Protein AF-A0A1A9QD94-F1 (afdb_monomer)

Structure (mmCIF, N/CA/C/O backbone):
data_AF-A0A1A9QD94-F1
#
_entry.id   AF-A0A1A9QD94-F1
#
loop_
_atom_site.group_PDB
_atom_site.id
_atom_site.type_symbol
_atom_site.label_atom_id
_atom_site.label_alt_id
_atom_site.label_comp_id
_atom_site.label_asym_id
_atom_site.label_entity_id
_atom_site.label_seq_id
_atom_site.pdbx_PDB_ins_code
_atom_site.Cartn_x
_atom_site.Cartn_y
_atom_site.Cartn_z
_atom_site.occupancy
_atom_site.B_iso_or_equiv
_atom_site.auth_seq_id
_atom_site.auth_comp_id
_atom_site.auth_asym_id
_atom_site.auth_atom_id
_atom_site.pdbx_PDB_model_num
ATOM 1 N N . MET A 1 1 ? 23.419 -46.333 -25.345 1.00 31.05 1 MET A N 1
ATOM 2 C CA . MET A 1 1 ? 22.058 -46.094 -24.816 1.00 31.05 1 MET A CA 1
ATOM 3 C C . MET A 1 1 ? 21.615 -44.746 -25.376 1.00 31.05 1 MET A C 1
ATOM 5 O O . MET A 1 1 ? 22.325 -43.783 -25.147 1.00 31.05 1 MET A O 1
ATOM 9 N N . ILE A 1 2 ? 20.820 -44.760 -26.456 1.00 36.06 2 ILE A N 1
ATOM 10 C CA . ILE A 1 2 ? 19.398 -44.329 -26.491 1.00 36.06 2 ILE A CA 1
ATOM 11 C C . ILE A 1 2 ? 19.284 -42.814 -26.199 1.00 36.06 2 ILE A C 1
ATOM 13 O O . ILE A 1 2 ? 19.666 -42.405 -25.118 1.00 36.06 2 ILE A O 1
ATOM 17 N N . VAL A 1 3 ? 18.775 -41.911 -27.044 1.00 34.84 3 VAL A N 1
ATOM 18 C CA . VAL A 1 3 ? 18.057 -41.981 -28.329 1.00 34.84 3 VAL A CA 1
ATOM 19 C C . VAL A 1 3 ? 18.153 -40.600 -29.004 1.00 34.84 3 VAL A C 1
ATOM 21 O O . VAL A 1 3 ? 18.119 -39.569 -28.335 1.00 34.84 3 VAL A O 1
ATOM 24 N N . ALA A 1 4 ? 18.234 -40.593 -30.337 1.00 46.06 4 ALA A N 1
ATOM 25 C CA . ALA A 1 4 ? 18.035 -39.417 -31.175 1.00 46.06 4 ALA A CA 1
ATOM 26 C C . ALA A 1 4 ? 16.548 -39.015 -31.191 1.00 46.06 4 ALA A C 1
ATOM 28 O O . ALA A 1 4 ? 15.708 -39.770 -31.678 1.00 46.06 4 ALA A O 1
ATOM 29 N N . GLY A 1 5 ? 16.225 -37.820 -30.695 1.00 36.12 5 GLY A N 1
ATOM 30 C CA . GLY A 1 5 ? 14.909 -37.200 -30.854 1.00 36.12 5 GLY A CA 1
ATOM 31 C C . GLY A 1 5 ? 14.906 -36.237 -32.040 1.00 36.12 5 GLY A C 1
ATOM 32 O O . GLY A 1 5 ? 15.478 -35.155 -31.957 1.00 36.12 5 GLY A O 1
ATOM 33 N N . LYS A 1 6 ? 14.270 -36.628 -33.148 1.00 42.72 6 LYS A N 1
ATOM 34 C CA . LYS A 1 6 ? 13.937 -35.734 -34.266 1.00 42.72 6 LYS A CA 1
ATOM 35 C C . LYS A 1 6 ? 12.761 -34.845 -33.847 1.00 42.72 6 LYS A C 1
ATOM 37 O O . LYS A 1 6 ? 11.712 -35.382 -33.505 1.00 42.72 6 LYS A O 1
ATOM 42 N N . ILE A 1 7 ? 12.903 -33.523 -33.939 1.00 50.72 7 ILE A N 1
ATOM 43 C CA . ILE A 1 7 ? 11.761 -32.596 -33.956 1.00 50.72 7 ILE A CA 1
ATOM 44 C C . ILE A 1 7 ? 11.622 -32.047 -35.372 1.00 50.72 7 ILE A C 1
ATOM 46 O O . ILE A 1 7 ? 12.555 -31.481 -35.940 1.00 50.72 7 ILE A O 1
ATOM 50 N N . ALA A 1 8 ? 10.463 -32.325 -35.954 1.00 44.22 8 ALA A N 1
ATOM 51 C CA . ALA A 1 8 ? 10.084 -31.999 -37.312 1.00 44.22 8 ALA A CA 1
ATOM 52 C C . ALA A 1 8 ? 9.558 -30.557 -37.415 1.00 44.22 8 ALA A C 1
ATOM 54 O O . ALA A 1 8 ? 8.766 -30.127 -36.586 1.00 44.22 8 ALA A O 1
ATOM 55 N N . GLY A 1 9 ? 9.974 -29.868 -38.481 1.00 41.00 9 GLY A N 1
ATOM 56 C CA . GLY A 1 9 ? 9.118 -29.031 -39.328 1.00 41.00 9 GLY A CA 1
ATOM 57 C C . GLY A 1 9 ? 8.414 -27.820 -38.711 1.00 41.00 9 GLY A C 1
ATOM 58 O O . GLY A 1 9 ? 7.275 -27.914 -38.272 1.00 41.00 9 GLY A O 1
ATOM 59 N N . GLY A 1 10 ? 9.031 -26.649 -38.870 1.00 35.16 10 GLY A N 1
ATOM 60 C CA . GLY A 1 10 ? 8.359 -25.350 -38.836 1.00 35.16 10 GLY A CA 1
ATOM 61 C C . GLY A 1 10 ? 9.305 -24.263 -39.338 1.00 35.16 10 GLY A C 1
ATOM 62 O O . GLY A 1 10 ? 10.041 -23.676 -38.553 1.00 35.16 10 GLY A O 1
ATOM 63 N N .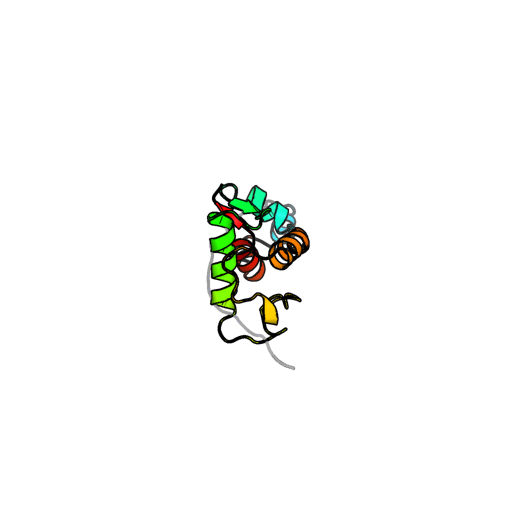 ALA A 1 11 ? 9.356 -24.052 -40.655 1.00 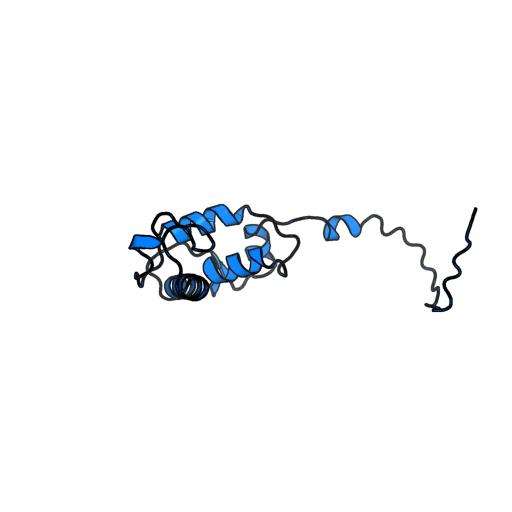50.06 11 ALA A N 1
ATOM 64 C CA . ALA A 1 11 ? 10.210 -23.048 -41.282 1.00 50.06 11 ALA A CA 1
ATOM 65 C C . ALA A 1 11 ? 9.763 -21.630 -40.885 1.00 50.06 11 ALA A C 1
ATOM 67 O O . ALA A 1 11 ? 8.663 -21.209 -41.237 1.00 50.06 11 ALA A O 1
ATOM 68 N N . ILE A 1 12 ? 10.627 -20.882 -40.196 1.00 49.94 12 ILE A N 1
ATOM 69 C CA . ILE A 1 12 ? 10.519 -19.423 -40.093 1.00 49.94 12 ILE A CA 1
ATOM 70 C C . ILE A 1 12 ? 11.688 -18.855 -40.891 1.00 49.94 12 ILE A C 1
ATOM 72 O O . ILE A 1 12 ? 12.842 -19.216 -40.667 1.00 49.94 12 ILE A O 1
ATOM 76 N N . PHE A 1 13 ? 11.357 -18.043 -41.889 1.00 43.16 13 PHE A N 1
ATOM 77 C CA . PHE A 1 13 ? 12.277 -17.481 -42.869 1.00 43.16 13 PHE A CA 1
ATOM 78 C C . PHE A 1 13 ? 13.504 -16.835 -42.210 1.00 43.16 13 PHE A C 1
ATOM 80 O O . PHE A 1 13 ? 13.389 -15.942 -41.372 1.00 43.16 13 PHE A O 1
ATOM 87 N N . VAL A 1 14 ? 14.687 -17.271 -42.645 1.00 47.88 14 VAL A N 1
ATOM 88 C CA . VAL A 1 14 ? 15.963 -16.621 -42.352 1.00 47.88 14 VAL A CA 1
ATOM 89 C C . VAL A 1 14 ? 16.097 -15.416 -43.284 1.00 47.88 14 VAL A C 1
ATOM 91 O O . VAL A 1 14 ? 16.473 -15.554 -44.444 1.00 47.88 14 VAL A O 1
ATOM 94 N N . GLY A 1 15 ? 15.780 -14.229 -42.772 1.00 42.16 15 GLY A N 1
ATOM 95 C CA . GLY A 1 15 ? 16.346 -12.975 -43.261 1.00 42.16 15 GLY A CA 1
ATOM 96 C C . GLY A 1 15 ? 17.500 -12.587 -42.342 1.00 42.16 15 GLY A C 1
ATOM 97 O O . GLY A 1 15 ? 17.270 -12.135 -41.224 1.00 42.16 15 GLY A O 1
ATOM 98 N N . LEU A 1 16 ? 18.741 -12.817 -42.775 1.00 44.22 16 LEU A N 1
ATOM 99 C CA . LEU A 1 16 ? 19.942 -12.420 -42.040 1.00 44.22 16 LEU A CA 1
ATOM 100 C C . LEU A 1 16 ? 20.069 -10.891 -42.032 1.00 44.22 16 LEU A C 1
ATOM 102 O O . LEU A 1 16 ? 20.418 -10.288 -43.041 1.00 44.22 16 LEU A O 1
ATOM 106 N N . ALA A 1 17 ? 19.882 -10.281 -40.867 1.00 43.62 17 ALA A N 1
ATOM 107 C CA . ALA A 1 17 ? 20.680 -9.132 -40.465 1.00 43.62 17 ALA A CA 1
ATOM 108 C C . ALA A 1 17 ? 21.379 -9.520 -39.160 1.00 43.62 17 ALA A C 1
ATOM 110 O O . ALA A 1 17 ? 20.785 -9.530 -38.083 1.00 43.62 17 ALA A O 1
ATOM 111 N N . SER A 1 18 ? 22.643 -9.921 -39.276 1.00 44.81 18 SER A N 1
ATOM 112 C CA . SER A 1 18 ? 23.552 -10.170 -38.163 1.00 44.81 18 SER A CA 1
ATOM 113 C C . SER A 1 18 ? 23.846 -8.854 -37.437 1.00 44.81 18 SER A C 1
ATOM 115 O O . SER A 1 18 ? 24.841 -8.189 -37.707 1.00 44.81 18 SER A O 1
ATOM 117 N N . GLY A 1 19 ? 22.952 -8.460 -36.536 1.00 50.69 19 GLY A N 1
ATOM 118 C CA . GLY A 1 19 ? 23.201 -7.447 -35.521 1.00 50.69 19 GLY A CA 1
ATOM 119 C C . GLY A 1 19 ? 23.269 -8.135 -34.168 1.00 50.69 19 GLY A C 1
ATOM 120 O O . GLY A 1 19 ? 22.287 -8.726 -33.723 1.00 50.69 19 GLY A O 1
ATOM 121 N N . ALA A 1 20 ? 24.423 -8.085 -33.507 1.00 50.12 20 ALA A N 1
ATOM 122 C CA . ALA A 1 20 ? 24.532 -8.491 -32.116 1.00 50.12 20 ALA A CA 1
ATOM 123 C C . ALA A 1 20 ? 23.630 -7.584 -31.265 1.00 50.12 20 ALA A C 1
ATOM 125 O O . ALA A 1 20 ? 24.032 -6.490 -30.879 1.00 50.12 20 ALA A O 1
ATOM 126 N N . ILE A 1 21 ? 22.410 -8.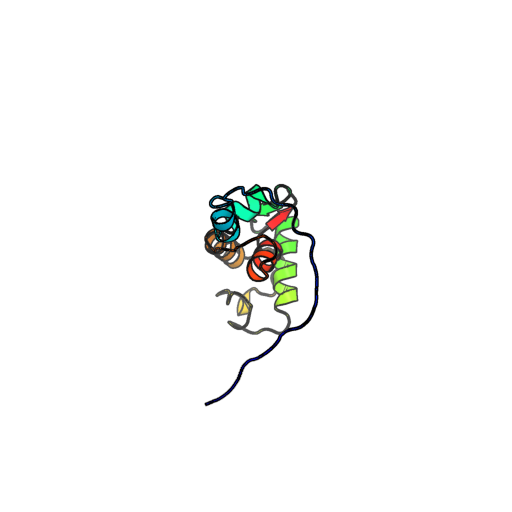021 -30.942 1.00 49.66 21 ILE A N 1
ATOM 127 C CA . ILE A 1 21 ? 21.589 -7.345 -29.930 1.00 49.66 21 ILE A CA 1
ATOM 128 C C . ILE A 1 21 ? 22.029 -7.846 -28.550 1.00 49.66 21 ILE A C 1
ATOM 130 O O . ILE A 1 21 ? 21.278 -8.465 -27.806 1.00 49.66 21 ILE A O 1
ATOM 134 N N . ALA A 1 22 ? 23.287 -7.581 -28.198 1.00 52.22 22 ALA A N 1
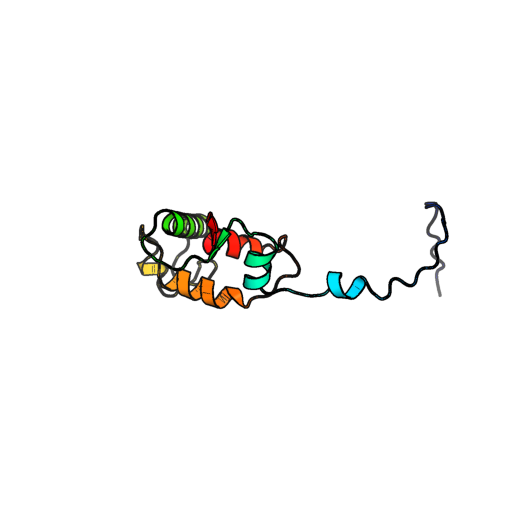ATOM 135 C CA . ALA A 1 22 ? 23.770 -7.743 -26.827 1.00 52.22 22 ALA A CA 1
ATOM 136 C C . ALA A 1 22 ? 23.216 -6.642 -25.891 1.00 52.22 22 ALA A C 1
ATOM 138 O O . ALA A 1 22 ? 23.479 -6.661 -24.694 1.00 52.22 22 ALA A O 1
ATOM 139 N N . GLY A 1 23 ? 22.438 -5.686 -26.420 1.00 52.81 23 GLY A N 1
ATOM 140 C CA . GLY A 1 23 ? 21.951 -4.514 -25.687 1.00 52.81 23 GLY A CA 1
ATOM 141 C C . GLY A 1 23 ? 20.497 -4.547 -25.196 1.00 52.81 23 GLY A C 1
ATOM 142 O O . GLY A 1 23 ? 20.125 -3.673 -24.423 1.00 52.81 23 GLY A O 1
ATOM 143 N N . SER A 1 24 ? 19.655 -5.510 -25.594 1.00 52.62 24 SER A N 1
ATOM 144 C CA . SER A 1 24 ? 18.214 -5.483 -25.254 1.00 52.62 24 SER A CA 1
ATOM 145 C C . SER A 1 24 ? 17.800 -6.409 -24.106 1.00 52.62 24 SER A C 1
ATOM 147 O O . SER A 1 24 ? 16.757 -6.189 -23.488 1.00 52.62 24 SER A O 1
ATOM 149 N N . TYR A 1 25 ? 18.609 -7.418 -23.770 1.00 46.88 25 TYR A N 1
ATOM 150 C CA . TYR A 1 25 ? 18.262 -8.363 -22.702 1.00 46.88 25 TYR A CA 1
ATOM 151 C C . TYR A 1 25 ? 18.256 -7.707 -21.319 1.00 46.88 25 TYR A C 1
ATOM 153 O O . TYR A 1 25 ? 17.429 -8.065 -20.486 1.00 46.88 25 TYR A O 1
ATOM 161 N N . HIS A 1 26 ? 19.116 -6.708 -21.094 1.00 49.91 26 HIS A N 1
ATOM 162 C CA . HIS A 1 26 ? 19.275 -6.097 -19.776 1.00 49.91 26 HIS A CA 1
ATOM 163 C C . HIS A 1 26 ? 18.036 -5.301 -19.342 1.00 49.91 26 HIS A C 1
ATOM 165 O O . HIS A 1 26 ? 17.630 -5.392 -18.187 1.00 49.91 26 HIS A O 1
ATOM 171 N N . TYR A 1 27 ? 17.384 -4.591 -20.271 1.00 49.75 27 TYR A N 1
ATOM 172 C CA . TYR A 1 27 ? 16.128 -3.879 -20.000 1.00 49.75 27 TYR A CA 1
ATOM 173 C C . TYR A 1 27 ? 14.969 -4.849 -19.735 1.00 49.75 27 TYR A C 1
ATOM 175 O O . TYR A 1 27 ? 14.130 -4.606 -18.874 1.00 49.75 27 TYR A O 1
ATOM 183 N N . LEU A 1 28 ? 14.956 -6.000 -20.417 1.00 54.41 28 LEU A N 1
ATOM 184 C CA . LEU A 1 28 ? 13.946 -7.035 -20.201 1.00 54.41 28 LEU A CA 1
ATOM 185 C C . LEU A 1 28 ? 14.092 -7.738 -18.843 1.00 54.41 28 LEU A C 1
ATOM 187 O O . LEU A 1 28 ? 13.128 -8.367 -18.404 1.00 54.41 28 LEU A O 1
ATOM 191 N N . THR A 1 29 ? 15.250 -7.656 -18.183 1.00 62.12 29 THR A N 1
ATOM 192 C CA . THR A 1 29 ? 15.522 -8.286 -16.877 1.00 62.12 29 THR A CA 1
ATOM 193 C C . THR A 1 29 ? 15.632 -7.303 -15.712 1.00 62.12 29 THR A C 1
ATOM 195 O O . THR A 1 29 ? 15.716 -7.745 -14.570 1.00 62.12 29 THR A O 1
ATOM 198 N N . SER A 1 30 ? 15.642 -5.994 -15.966 1.00 74.56 30 SER A N 1
ATOM 199 C CA .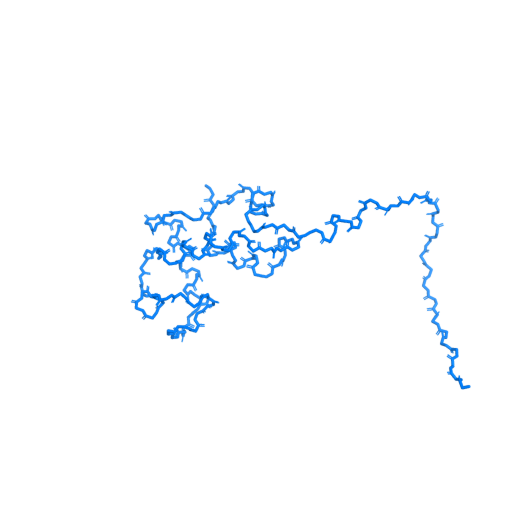 SER A 1 30 ? 15.717 -4.987 -14.907 1.00 74.56 30 SER A CA 1
ATOM 200 C C . SER A 1 30 ? 14.384 -4.868 -14.171 1.00 74.56 30 SER A C 1
ATOM 202 O O . SER A 1 30 ? 13.336 -4.665 -14.777 1.00 74.56 30 SER A O 1
ATOM 204 N N . GLU A 1 31 ? 14.423 -4.984 -12.846 1.00 86.62 31 GLU A N 1
ATOM 205 C CA . GLU A 1 31 ? 13.282 -4.663 -11.994 1.00 86.62 31 GLU A CA 1
ATOM 206 C C . GLU A 1 31 ? 13.272 -3.166 -11.662 1.00 86.62 31 GLU A C 1
ATOM 208 O O . GLU A 1 31 ? 14.322 -2.571 -11.405 1.00 86.62 31 GLU A O 1
ATOM 213 N N . SER A 1 32 ? 12.085 -2.568 -11.616 1.00 90.81 32 SER A N 1
ATOM 214 C CA . SER A 1 32 ? 11.877 -1.180 -11.197 1.00 90.81 32 SER A CA 1
ATOM 215 C C . SER A 1 32 ? 11.120 -1.139 -9.879 1.00 90.81 32 SER A C 1
ATOM 217 O O . SER A 1 32 ? 10.330 -2.041 -9.583 1.00 90.81 32 SER A O 1
ATOM 219 N N . THR A 1 33 ? 11.349 -0.098 -9.078 1.00 95.56 33 THR A N 1
ATOM 220 C CA . THR A 1 33 ? 10.563 0.079 -7.856 1.00 95.56 33 THR A CA 1
ATOM 221 C C . THR A 1 33 ? 9.112 0.404 -8.204 1.00 95.56 33 THR A C 1
ATOM 223 O O . THR A 1 33 ? 8.811 0.917 -9.285 1.00 95.56 33 THR A O 1
ATOM 226 N N . TYR A 1 34 ? 8.186 0.124 -7.294 1.00 95.25 34 TYR A N 1
ATOM 227 C CA . TYR A 1 34 ? 6.779 0.468 -7.486 1.00 95.25 34 TYR A CA 1
ATOM 228 C C . TYR A 1 34 ? 6.590 1.976 -7.635 1.00 95.25 34 TYR A C 1
ATOM 230 O O . TYR A 1 34 ? 5.727 2.409 -8.397 1.00 95.25 34 TYR A O 1
ATOM 238 N N . PHE A 1 35 ? 7.412 2.776 -6.952 1.00 93.75 35 PHE A N 1
ATOM 239 C CA . PHE A 1 35 ? 7.430 4.223 -7.131 1.00 93.75 35 PHE A CA 1
ATOM 240 C C . PHE A 1 35 ? 7.865 4.629 -8.537 1.00 93.75 35 PHE A C 1
ATOM 242 O O . PHE A 1 35 ? 7.176 5.420 -9.181 1.00 93.75 35 PHE A O 1
ATOM 249 N N . ASP A 1 36 ? 8.964 4.056 -9.032 1.00 93.00 36 ASP A N 1
ATOM 250 C CA . ASP A 1 36 ? 9.451 4.343 -10.380 1.00 93.00 36 ASP A CA 1
ATOM 251 C C . ASP A 1 36 ? 8.398 3.960 -11.417 1.00 93.00 36 ASP A C 1
ATOM 253 O O . ASP A 1 36 ? 8.055 4.781 -12.260 1.00 93.00 36 ASP A O 1
ATOM 257 N N . LEU A 1 37 ? 7.811 2.763 -11.299 1.00 92.81 37 LEU A N 1
ATOM 258 C CA . LEU A 1 37 ? 6.739 2.295 -12.182 1.00 92.81 37 LEU A CA 1
ATOM 259 C C . LEU A 1 37 ? 5.493 3.185 -12.107 1.00 92.81 37 LEU A C 1
ATOM 261 O O . LEU A 1 37 ? 4.870 3.461 -13.129 1.00 92.81 37 LEU A O 1
ATOM 265 N N . LEU A 1 38 ? 5.099 3.643 -10.914 1.00 92.62 38 LEU A N 1
ATOM 266 C CA . LEU A 1 38 ? 3.960 4.553 -10.760 1.00 92.62 38 LEU A CA 1
ATOM 267 C C . LEU A 1 38 ? 4.203 5.858 -11.527 1.00 92.62 38 LEU A C 1
ATOM 269 O O . LEU A 1 38 ? 3.314 6.315 -12.244 1.00 92.62 38 LEU A O 1
ATOM 273 N N . ASN A 1 39 ? 5.405 6.422 -11.416 1.00 91.31 39 ASN A N 1
ATOM 274 C CA . ASN A 1 39 ? 5.748 7.688 -12.054 1.00 91.31 39 ASN A CA 1
ATOM 275 C C . ASN A 1 39 ? 5.994 7.562 -13.565 1.00 91.31 39 ASN A C 1
ATOM 277 O O . ASN A 1 39 ? 5.637 8.480 -14.302 1.00 91.31 39 ASN A O 1
ATOM 281 N N . SER A 1 40 ? 6.584 6.457 -14.029 1.00 88.88 40 SER A N 1
ATOM 282 C CA . SER A 1 40 ? 6.953 6.269 -15.438 1.00 88.88 40 SER A CA 1
ATOM 283 C C . SER A 1 40 ? 5.834 5.660 -16.284 1.00 88.88 40 SER A C 1
ATOM 285 O O . SER A 1 40 ? 5.570 6.131 -17.387 1.00 88.88 40 SER A O 1
ATOM 287 N N . GLU A 1 41 ? 5.138 4.643 -15.772 1.00 86.81 41 GLU A N 1
ATOM 288 C CA . GLU A 1 41 ? 4.157 3.860 -16.535 1.00 86.81 41 GLU A CA 1
ATOM 289 C C . GLU A 1 41 ? 2.709 4.287 -16.278 1.00 86.81 41 G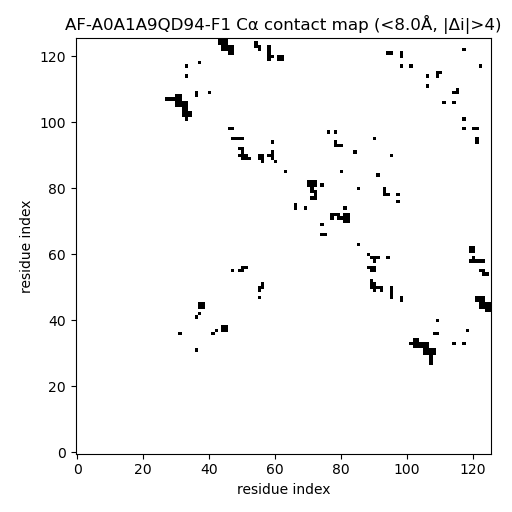LU A C 1
ATOM 291 O O . GLU A 1 41 ? 1.814 3.933 -17.052 1.00 86.81 41 GLU A O 1
ATOM 296 N N . THR A 1 42 ? 2.456 5.025 -15.190 1.00 84.00 42 THR A N 1
ATOM 297 C CA . THR A 1 42 ? 1.098 5.414 -14.776 1.00 84.00 42 THR A CA 1
ATOM 298 C C . THR A 1 42 ? 0.994 6.897 -14.376 1.00 84.00 42 THR A C 1
ATOM 300 O O . THR A 1 42 ? 0.505 7.221 -13.291 1.00 84.00 42 THR A O 1
ATOM 303 N N . PRO A 1 43 ? 1.387 7.840 -15.255 1.00 85.62 43 PRO A N 1
ATOM 304 C CA . PRO A 1 43 ? 1.554 9.255 -14.903 1.00 85.62 43 PRO A CA 1
ATOM 305 C C . PRO A 1 43 ? 0.257 9.974 -14.496 1.00 85.62 43 PRO A C 1
ATOM 307 O O . PRO A 1 43 ? 0.320 11.026 -13.853 1.00 85.62 43 PRO A O 1
ATOM 310 N N . SER A 1 44 ? -0.914 9.423 -14.831 1.00 88.25 44 SER A N 1
ATOM 311 C CA . SER A 1 44 ? -2.229 9.933 -14.412 1.00 88.25 44 SER A CA 1
ATOM 312 C C . SER A 1 44 ? -2.561 9.646 -12.947 1.00 88.25 44 SER A C 1
ATOM 314 O O . SER A 1 44 ? -3.548 10.169 -12.429 1.00 88.25 44 SER A O 1
ATOM 316 N N . ARG A 1 45 ? -1.759 8.821 -12.266 1.00 91.12 45 ARG A N 1
ATOM 317 C CA . ARG A 1 45 ? -1.973 8.434 -10.872 1.00 91.12 45 ARG A CA 1
ATOM 318 C C . ARG A 1 45 ? -0.887 9.008 -9.972 1.00 91.12 45 ARG A C 1
ATOM 320 O O . ARG A 1 45 ? 0.228 9.294 -10.403 1.00 91.12 45 ARG A O 1
ATOM 327 N N . ARG A 1 46 ? -1.226 9.196 -8.701 1.00 92.50 46 ARG A N 1
ATOM 328 C CA . ARG A 1 46 ? -0.306 9.596 -7.629 1.00 92.50 46 ARG A CA 1
ATOM 329 C C . ARG A 1 46 ? -0.502 8.709 -6.411 1.00 92.50 46 ARG A C 1
ATOM 331 O O . ARG A 1 46 ? -1.573 8.127 -6.246 1.00 92.50 46 ARG A O 1
ATOM 338 N N . LEU A 1 47 ? 0.510 8.647 -5.551 1.00 93.81 47 LEU A N 1
ATOM 339 C CA . LEU A 1 47 ? 0.414 7.956 -4.270 1.00 93.81 47 LEU A CA 1
ATOM 340 C C . LEU A 1 47 ? -0.640 8.633 -3.374 1.00 93.81 47 LEU A C 1
ATOM 342 O O . LEU A 1 47 ? -0.804 9.860 -3.407 1.00 93.81 47 LEU A O 1
ATOM 346 N N . ILE A 1 48 ? -1.346 7.835 -2.576 1.00 92.44 48 ILE A N 1
ATOM 347 C CA . ILE A 1 48 ? -2.157 8.344 -1.470 1.00 92.44 48 ILE A CA 1
ATOM 348 C C . ILE A 1 48 ? -1.240 8.885 -0.372 1.00 92.44 48 ILE A C 1
ATOM 350 O O . ILE A 1 48 ? -0.224 8.276 -0.043 1.00 92.44 48 ILE A O 1
ATOM 354 N N . THR A 1 49 ? -1.585 10.040 0.186 1.00 88.31 49 THR A N 1
ATOM 355 C CA . THR A 1 49 ? -0.766 10.700 1.219 1.00 88.31 49 THR A CA 1
ATOM 356 C C . THR A 1 49 ? -1.588 11.250 2.380 1.00 88.31 49 THR A C 1
ATOM 358 O O . THR A 1 49 ? -1.015 11.736 3.347 1.00 88.31 49 THR A O 1
ATOM 361 N N . THR A 1 50 ? -2.921 11.186 2.305 1.00 82.94 50 THR A N 1
ATOM 362 C CA . THR A 1 50 ? -3.829 11.768 3.303 1.00 82.94 50 THR A CA 1
ATOM 363 C C . THR A 1 50 ? -4.987 10.828 3.602 1.00 82.94 50 THR A C 1
ATOM 365 O O . THR A 1 50 ? -5.418 10.089 2.721 1.00 82.94 50 THR A O 1
ATOM 368 N N . THR A 1 51 ? -5.536 10.902 4.808 1.00 80.31 51 THR A N 1
ATOM 369 C CA . THR A 1 51 ? -6.614 10.020 5.277 1.00 80.31 51 THR A CA 1
ATOM 370 C C . THR A 1 51 ? -8.020 10.466 4.857 1.00 80.31 51 THR A C 1
ATOM 372 O O . THR A 1 51 ? -8.895 9.623 4.666 1.00 80.31 51 THR A O 1
ATOM 375 N N . ASP A 1 52 ? -8.222 11.771 4.631 1.00 74.00 52 ASP A N 1
ATOM 376 C CA . ASP A 1 52 ? -9.557 12.402 4.635 1.00 74.00 52 ASP A CA 1
ATOM 377 C C . ASP A 1 52 ? -9.958 13.040 3.295 1.00 74.00 52 ASP A C 1
ATOM 379 O O . ASP A 1 52 ? -10.640 14.063 3.235 1.00 74.00 52 ASP A O 1
ATOM 383 N N . LYS A 1 53 ? -9.513 12.449 2.185 1.00 77.06 53 LYS A N 1
ATOM 384 C CA . LYS A 1 53 ? -9.924 12.857 0.835 1.00 77.06 53 LYS A CA 1
ATOM 385 C C . LYS A 1 53 ? -10.818 11.793 0.207 1.00 77.06 53 LYS A C 1
ATOM 387 O O . LYS A 1 53 ? -10.586 10.597 0.387 1.00 77.06 53 LYS A O 1
ATOM 392 N N . ASN A 1 54 ? -11.813 12.229 -0.571 1.00 81.81 54 ASN A N 1
ATOM 393 C CA . ASN A 1 54 ? -12.769 11.337 -1.243 1.00 81.81 54 ASN A CA 1
ATOM 394 C C . ASN A 1 54 ? -12.063 10.265 -2.086 1.00 81.81 54 ASN A C 1
ATOM 396 O O . ASN A 1 54 ? -12.415 9.093 -2.037 1.00 81.81 54 ASN A O 1
ATOM 400 N N . THR A 1 55 ? -11.022 10.650 -2.825 1.00 81.75 55 THR A N 1
ATOM 401 C CA . THR A 1 55 ? -10.254 9.734 -3.676 1.00 81.75 55 THR A CA 1
ATOM 402 C C . THR A 1 55 ? -9.488 8.681 -2.879 1.00 81.75 55 THR A C 1
ATOM 404 O O . THR A 1 55 ? -9.464 7.512 -3.253 1.00 81.75 55 THR A O 1
ATOM 407 N N . GLU A 1 56 ? -8.872 9.073 -1.771 1.00 85.00 56 GLU A N 1
ATOM 408 C CA . GLU A 1 56 ? -8.127 8.191 -0.881 1.00 85.00 56 GLU A CA 1
ATOM 409 C C . GLU A 1 56 ? -9.087 7.215 -0.189 1.00 85.00 56 GLU A C 1
ATOM 411 O O . GLU A 1 56 ? -8.829 6.012 -0.155 1.00 85.00 56 GLU A O 1
ATOM 416 N N . THR A 1 57 ? -10.258 7.705 0.223 1.00 87.88 57 THR A N 1
ATOM 417 C CA . THR A 1 57 ? -11.355 6.895 0.774 1.00 87.88 57 THR A CA 1
ATOM 418 C C . THR A 1 57 ? -11.797 5.783 -0.183 1.00 87.88 57 THR A C 1
ATOM 420 O O . THR A 1 57 ? -12.016 4.651 0.248 1.00 87.88 57 THR A O 1
ATOM 423 N N . GLU A 1 58 ? -11.842 6.041 -1.493 1.00 89.69 58 GLU A N 1
ATOM 424 C CA . GLU A 1 58 ? -12.118 4.996 -2.490 1.00 89.69 58 GLU A CA 1
ATOM 425 C C . GLU A 1 58 ? -11.010 3.932 -2.565 1.00 89.69 58 GLU A C 1
ATOM 427 O O . GLU A 1 58 ? -11.294 2.748 -2.761 1.00 89.69 58 GLU A O 1
ATOM 432 N N . ALA A 1 59 ? -9.741 4.311 -2.384 1.00 91.06 59 ALA A N 1
ATOM 433 C CA . ALA A 1 59 ? -8.639 3.347 -2.328 1.00 91.06 59 ALA A CA 1
ATOM 434 C C . ALA A 1 59 ? -8.759 2.436 -1.094 1.00 91.06 59 ALA A C 1
ATOM 436 O O . ALA A 1 59 ? -8.597 1.216 -1.197 1.00 91.06 59 ALA A O 1
ATOM 437 N N . TRP A 1 60 ? -9.133 3.010 0.052 1.00 94.06 60 TRP A N 1
ATOM 438 C CA . TRP A 1 60 ? -9.431 2.244 1.259 1.00 94.06 60 TRP A CA 1
ATOM 439 C C . TRP A 1 60 ? -10.638 1.320 1.087 1.00 94.06 60 TRP A C 1
ATOM 441 O O . TRP A 1 60 ? -10.585 0.150 1.464 1.00 94.06 60 TRP A O 1
ATOM 451 N N . LYS A 1 61 ? -11.712 1.799 0.457 1.00 93.38 61 LYS A N 1
ATOM 452 C CA . LYS A 1 61 ? -12.885 0.980 0.141 1.00 93.38 61 LYS A CA 1
ATOM 453 C C . LYS A 1 61 ? -12.511 -0.259 -0.677 1.00 93.38 61 LYS A C 1
ATOM 455 O O . LYS A 1 61 ? -12.879 -1.363 -0.288 1.00 93.38 61 LYS A O 1
ATOM 460 N N . LYS A 1 62 ? -11.695 -0.103 -1.723 1.00 94.06 62 LYS A N 1
ATOM 461 C CA . LYS A 1 62 ? -11.184 -1.237 -2.516 1.00 94.06 62 LYS A CA 1
ATOM 462 C C . LYS A 1 62 ? -10.356 -2.206 -1.683 1.00 94.06 62 LYS A C 1
ATOM 464 O O . LYS A 1 62 ? -10.470 -3.416 -1.856 1.00 94.06 62 LYS A O 1
ATOM 469 N N . TYR A 1 63 ? -9.521 -1.695 -0.776 1.00 94.62 63 TYR A N 1
ATOM 470 C CA . TYR A 1 63 ? -8.780 -2.555 0.146 1.00 94.62 63 TYR A CA 1
ATOM 471 C C . TYR A 1 63 ? -9.734 -3.386 1.011 1.00 94.62 63 TYR A C 1
ATOM 473 O O . TYR A 1 63 ? -9.524 -4.590 1.162 1.00 94.62 63 TYR A O 1
ATOM 481 N N . LYS A 1 64 ? -10.795 -2.768 1.546 1.00 94.88 64 LYS A N 1
ATOM 482 C CA . LYS A 1 64 ? -11.809 -3.461 2.350 1.00 94.88 64 LYS A CA 1
ATOM 483 C C . LYS A 1 64 ? -12.539 -4.535 1.554 1.00 94.88 64 LYS A C 1
ATOM 485 O O . LYS A 1 64 ? -12.613 -5.661 2.022 1.00 94.88 64 LYS A O 1
ATOM 490 N N . GLU A 1 65 ? -13.003 -4.217 0.348 1.00 94.69 65 GLU A N 1
ATOM 491 C CA . GLU A 1 65 ? -13.689 -5.164 -0.544 1.00 94.69 65 GLU A CA 1
ATOM 492 C C . GLU A 1 65 ? -12.807 -6.381 -0.868 1.00 94.69 65 GLU A C 1
ATOM 494 O O . GLU A 1 65 ? -13.247 -7.524 -0.779 1.00 94.69 65 GLU A O 1
ATOM 499 N N . ASN A 1 66 ? -11.518 -6.162 -1.148 1.00 94.88 66 ASN A N 1
ATOM 500 C CA . ASN A 1 66 ? -10.552 -7.241 -1.378 1.00 94.88 66 ASN A CA 1
ATOM 501 C C . ASN A 1 66 ? -10.248 -8.097 -0.136 1.00 94.88 66 ASN A C 1
ATOM 503 O O . ASN A 1 66 ? -9.622 -9.157 -0.251 1.00 94.88 66 ASN A O 1
ATOM 507 N N . ASN A 1 67 ? -10.631 -7.626 1.046 1.00 95.25 67 ASN A N 1
ATOM 508 C CA . ASN A 1 67 ? -10.390 -8.273 2.327 1.00 95.25 67 ASN A CA 1
ATOM 509 C C . ASN A 1 67 ? -11.690 -8.537 3.095 1.00 95.25 67 ASN A C 1
ATOM 511 O O . ASN A 1 67 ? -11.654 -8.737 4.310 1.00 95.25 67 ASN A O 1
ATOM 515 N N . ASP A 1 68 ? -12.821 -8.568 2.393 1.00 93.38 68 ASP A N 1
ATOM 516 C CA . ASP A 1 68 ? -14.111 -8.848 3.004 1.00 93.38 68 ASP A CA 1
ATOM 517 C C . ASP A 1 68 ? -14.124 -10.230 3.676 1.00 93.38 68 ASP A C 1
ATOM 519 O O . ASP A 1 68 ? -13.429 -11.164 3.266 1.00 93.38 68 ASP A O 1
ATOM 523 N N . GLY A 1 69 ? -14.849 -10.333 4.789 1.00 90.25 69 GLY A N 1
ATOM 524 C CA . GLY A 1 69 ? -14.890 -11.536 5.624 1.00 90.25 69 GLY A CA 1
ATOM 525 C C . GLY A 1 69 ? -13.608 -11.843 6.416 1.00 90.25 69 GLY A C 1
ATOM 526 O O . GLY A 1 69 ? -13.602 -12.778 7.216 1.00 90.25 69 GLY A O 1
ATOM 527 N N . LYS A 1 70 ? -12.526 -11.065 6.265 1.00 93.06 70 LYS A N 1
ATOM 528 C CA . LYS A 1 70 ? -11.258 -11.332 6.962 1.00 93.06 70 LYS A CA 1
ATOM 529 C C . LYS A 1 70 ? -11.221 -10.753 8.380 1.00 93.06 70 LYS A C 1
ATOM 531 O O . LYS A 1 70 ? -11.573 -9.592 8.629 1.00 93.06 70 LYS A O 1
ATOM 536 N N . GLY A 1 71 ? -10.755 -11.563 9.328 1.00 88.38 71 GLY A N 1
ATOM 537 C CA . GLY A 1 71 ? -10.468 -11.174 10.708 1.00 88.38 71 GLY A CA 1
ATOM 538 C C . GLY A 1 71 ? -9.094 -10.520 10.875 1.00 88.38 71 GLY A C 1
ATOM 539 O O . GLY A 1 71 ? -8.357 -10.315 9.908 1.00 88.38 71 GLY A O 1
ATOM 540 N N . GLY A 1 72 ? -8.743 -10.174 12.115 1.00 88.38 72 GLY A N 1
ATOM 541 C CA . GLY A 1 72 ? -7.446 -9.581 12.453 1.00 88.38 72 GLY A CA 1
ATOM 542 C C . GLY A 1 72 ? -6.253 -10.393 11.936 1.00 88.38 72 GLY A C 1
ATOM 543 O O . GLY A 1 72 ? -6.162 -11.593 12.183 1.00 88.38 72 GLY A O 1
ATOM 544 N N . GLY A 1 73 ? -5.338 -9.735 11.215 1.00 87.50 73 GLY A N 1
ATOM 545 C CA . GLY A 1 73 ? -4.110 -10.348 10.695 1.00 87.50 73 GLY A CA 1
ATOM 546 C C . GLY A 1 73 ? -4.301 -11.281 9.494 1.00 87.50 73 GLY A C 1
ATOM 547 O O . GLY A 1 73 ? -3.348 -11.948 9.084 1.00 87.50 73 GLY A O 1
ATOM 548 N N . GLN A 1 74 ? -5.511 -11.350 8.938 1.00 92.06 74 GLN A N 1
ATOM 549 C CA . GLN A 1 74 ? -5.823 -12.163 7.761 1.00 92.06 74 GLN A CA 1
ATOM 550 C C . GLN A 1 74 ? -5.899 -11.330 6.475 1.00 92.06 74 GLN A C 1
ATOM 552 O O . GLN A 1 74 ? -5.834 -11.890 5.377 1.00 92.06 74 GLN A O 1
ATOM 557 N N . ASP A 1 75 ? -6.032 -10.006 6.594 1.00 94.62 75 ASP A N 1
ATOM 558 C CA . ASP A 1 75 ? -6.020 -9.077 5.470 1.00 94.62 75 ASP A CA 1
ATOM 559 C C . ASP A 1 75 ? -4.696 -9.135 4.693 1.00 94.62 75 ASP A C 1
ATOM 561 O O . ASP A 1 75 ? -3.660 -9.567 5.201 1.00 94.62 75 ASP A O 1
ATOM 565 N N . ALA A 1 76 ? -4.741 -8.738 3.421 1.00 94.00 76 ALA A N 1
ATOM 566 C CA . ALA A 1 76 ? -3.669 -8.954 2.454 1.00 94.00 76 ALA A CA 1
ATOM 567 C C . ALA A 1 76 ? -2.316 -8.409 2.930 1.00 94.00 76 ALA A C 1
ATOM 569 O O . ALA A 1 76 ? -1.286 -9.024 2.652 1.00 94.00 76 ALA A O 1
ATOM 570 N N . TRP A 1 77 ? -2.320 -7.283 3.647 1.00 94.44 77 TRP A N 1
ATOM 571 C CA . TRP A 1 77 ? -1.115 -6.646 4.179 1.00 94.44 77 TRP A CA 1
ATOM 572 C C . TRP A 1 77 ? -0.985 -6.727 5.700 1.00 94.44 77 TRP A C 1
ATOM 574 O O . TRP A 1 77 ? -0.036 -6.173 6.248 1.00 94.44 77 TRP A O 1
ATOM 584 N N . LYS A 1 78 ? -1.874 -7.463 6.380 1.00 94.69 78 LYS A N 1
ATOM 585 C CA . LYS A 1 78 ? -1.841 -7.667 7.835 1.00 94.69 78 LYS A CA 1
ATOM 586 C C . LYS A 1 78 ? -1.739 -6.347 8.604 1.00 94.69 78 LYS A C 1
ATOM 588 O O . LYS A 1 78 ? -0.907 -6.213 9.507 1.00 94.69 78 LYS A O 1
ATOM 593 N N . LEU A 1 79 ? -2.552 -5.361 8.223 1.00 94.00 79 LEU A N 1
ATOM 594 C CA . LEU A 1 79 ? -2.547 -4.046 8.858 1.00 94.00 79 LEU A CA 1
ATOM 595 C C . LEU A 1 79 ? -2.826 -4.214 10.356 1.00 94.00 79 LEU A C 1
ATOM 597 O O . LEU A 1 79 ? -3.786 -4.874 10.760 1.00 94.00 79 LEU A O 1
ATOM 601 N N . LYS A 1 80 ? -1.972 -3.617 11.194 1.00 91.12 80 LYS A N 1
ATOM 602 C CA . LYS A 1 80 ? -2.003 -3.810 12.656 1.00 91.12 80 LYS A CA 1
ATOM 603 C C . LYS A 1 80 ? -3.350 -3.440 13.282 1.00 91.12 80 LYS A C 1
ATOM 605 O O . LYS A 1 80 ? -3.744 -4.020 14.287 1.00 91.12 80 LYS A O 1
ATOM 610 N N . ASP A 1 81 ? -4.046 -2.483 12.685 1.00 92.06 81 ASP A N 1
ATOM 611 C CA . ASP A 1 81 ? -5.333 -1.948 13.116 1.00 92.06 81 ASP A CA 1
ATOM 612 C C . ASP A 1 81 ? -6.518 -2.464 12.282 1.00 92.06 81 ASP A C 1
ATOM 614 O O . ASP A 1 81 ? -7.640 -2.005 12.479 1.00 92.06 81 ASP A O 1
ATOM 618 N N . TRP A 1 82 ? -6.324 -3.463 11.409 1.00 94.06 82 TRP A N 1
ATOM 619 C CA . TRP A 1 82 ? -7.405 -4.035 10.596 1.00 94.06 82 TRP A CA 1
ATOM 620 C C . TRP A 1 82 ? -8.593 -4.497 11.449 1.00 94.06 82 TRP A C 1
ATOM 622 O O . TRP A 1 82 ? -9.739 -4.161 11.165 1.00 94.06 82 TRP A O 1
ATOM 632 N N . ASN A 1 83 ? -8.333 -5.237 12.532 1.00 91.25 83 ASN A N 1
ATOM 633 C CA . ASN A 1 83 ? -9.402 -5.833 13.336 1.00 91.25 83 ASN A CA 1
ATOM 634 C C . ASN A 1 83 ? -10.332 -4.790 13.975 1.00 91.25 83 ASN A C 1
ATOM 636 O O . ASN A 1 83 ? -11.513 -5.062 14.169 1.00 91.25 83 ASN A O 1
ATOM 640 N N . THR A 1 84 ? -9.795 -3.615 14.307 1.00 92.62 84 THR A N 1
ATOM 641 C CA . THR A 1 84 ? -10.517 -2.557 15.021 1.00 92.62 84 THR A CA 1
ATOM 642 C C . THR A 1 84 ? -11.000 -1.446 14.096 1.00 92.62 84 THR A C 1
ATOM 644 O O . THR A 1 84 ? -12.011 -0.824 14.399 1.00 92.62 84 THR A O 1
ATOM 647 N N . LYS A 1 85 ? -10.321 -1.212 12.966 1.00 92.12 85 LYS A N 1
ATOM 648 C CA . LYS A 1 85 ? -10.583 -0.072 12.076 1.00 92.12 85 LYS A CA 1
ATOM 649 C C . LYS A 1 85 ? -11.056 -0.440 10.671 1.00 92.12 85 LYS A C 1
ATOM 651 O O . LYS A 1 85 ? -11.315 0.451 9.870 1.00 92.12 85 LYS A O 1
ATOM 656 N N . LYS A 1 86 ? -11.256 -1.724 10.348 1.00 90.44 86 LYS A N 1
ATOM 657 C CA . LYS A 1 86 ? -11.824 -2.135 9.045 1.00 90.44 86 LYS A CA 1
ATOM 658 C C . LYS A 1 86 ? -13.207 -1.544 8.739 1.00 90.44 86 LYS A C 1
ATOM 660 O O . LYS A 1 86 ? -13.603 -1.517 7.582 1.00 90.44 86 LYS A O 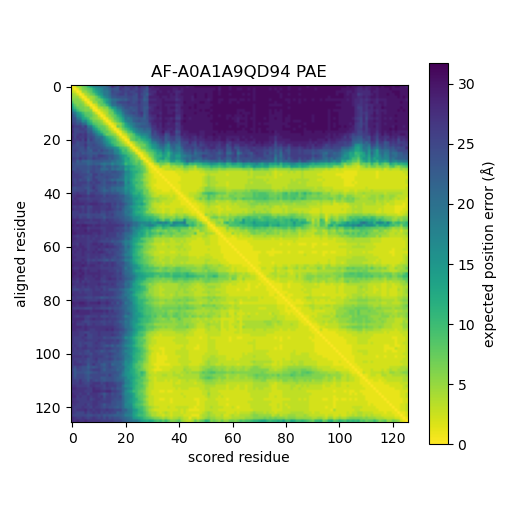1
ATOM 665 N N . GLY A 1 87 ? -13.948 -1.092 9.753 1.00 89.62 87 GLY A N 1
ATOM 666 C CA . GLY A 1 87 ? -15.248 -0.437 9.582 1.00 89.62 87 GLY A CA 1
ATOM 667 C C . GLY A 1 87 ? -15.167 1.045 9.205 1.00 89.62 87 GLY A C 1
ATOM 668 O O . GLY A 1 87 ? -16.173 1.609 8.788 1.00 89.62 87 GLY A O 1
ATOM 669 N N . GLU A 1 88 ? -13.993 1.672 9.317 1.00 90.12 88 GLU A N 1
ATOM 670 C CA . GLU A 1 88 ? -13.849 3.113 9.114 1.00 90.12 88 GLU A CA 1
ATOM 671 C C . GLU A 1 88 ? -14.145 3.521 7.673 1.00 90.12 88 GLU A C 1
ATOM 673 O O . GLU A 1 88 ? -13.839 2.797 6.715 1.00 90.12 88 GLU A O 1
ATOM 678 N N . THR A 1 89 ? -14.745 4.699 7.519 1.00 88.50 89 THR A N 1
ATOM 679 C CA . THR A 1 89 ? -15.002 5.276 6.193 1.00 88.50 89 THR A CA 1
ATOM 680 C C . THR A 1 89 ? -13.724 5.865 5.624 1.00 88.50 89 THR A C 1
ATOM 682 O O . THR A 1 89 ? -13.389 5.579 4.480 1.00 88.50 89 THR A O 1
ATOM 685 N N . ASN A 1 90 ? -12.987 6.622 6.434 1.00 89.31 90 ASN A N 1
ATOM 686 C CA . ASN A 1 90 ? -11.778 7.303 5.995 1.00 89.31 90 ASN A CA 1
ATOM 687 C C . ASN A 1 90 ? -10.617 6.321 5.844 1.00 89.31 90 ASN A C 1
ATOM 689 O O . ASN A 1 90 ? -10.596 5.236 6.431 1.00 89.31 90 ASN A O 1
ATOM 693 N N . THR A 1 91 ? -9.635 6.719 5.040 1.00 90.88 91 THR A N 1
ATOM 694 C CA . THR A 1 91 ? -8.433 5.910 4.835 1.00 90.88 91 THR A CA 1
ATOM 695 C C . THR A 1 91 ? -7.640 5.820 6.125 1.00 90.88 91 THR A C 1
ATOM 697 O O . THR A 1 91 ? -7.495 6.806 6.841 1.00 90.88 91 THR A O 1
ATOM 700 N N . LEU A 1 92 ? -7.086 4.643 6.409 1.00 92.31 92 LEU A N 1
ATOM 701 C CA . LEU A 1 92 ? -6.269 4.440 7.597 1.00 92.31 92 LEU A CA 1
ATOM 702 C C . LEU A 1 92 ? -4.831 4.913 7.377 1.00 92.31 92 LEU A C 1
ATOM 704 O O . LEU A 1 92 ? -4.222 4.657 6.337 1.00 92.31 92 LEU A O 1
ATOM 708 N N . GLU A 1 93 ? -4.247 5.522 8.404 1.00 92.06 93 GLU A N 1
ATOM 709 C CA . GLU A 1 93 ? -2.825 5.878 8.419 1.00 92.06 93 GLU A CA 1
ATOM 710 C C . GLU A 1 93 ? -1.922 4.642 8.266 1.00 92.06 93 GLU A C 1
ATOM 712 O O . GLU A 1 93 ? -0.875 4.704 7.619 1.00 92.06 93 GLU A O 1
ATOM 717 N N . SER A 1 94 ? -2.350 3.490 8.789 1.00 93.12 94 SER A N 1
ATOM 718 C CA . SER A 1 94 ? -1.656 2.215 8.602 1.00 93.12 94 SER A CA 1
ATOM 719 C C . SER A 1 94 ? -1.580 1.805 7.132 1.00 93.12 94 SER A C 1
ATOM 721 O O . SER A 1 94 ? -0.531 1.341 6.688 1.00 93.12 94 SER A O 1
ATOM 723 N N . LEU A 1 95 ? -2.646 2.040 6.358 1.00 94.38 95 LEU A N 1
ATOM 724 C CA . LEU A 1 95 ? -2.655 1.799 4.919 1.00 94.38 95 LEU A CA 1
ATOM 725 C C . LEU A 1 95 ? -1.699 2.760 4.206 1.00 94.38 95 LEU A C 1
ATOM 727 O O . LEU A 1 95 ? -0.907 2.315 3.385 1.00 94.38 95 LEU A O 1
ATOM 731 N N . ILE A 1 96 ? -1.719 4.055 4.540 1.00 94.00 96 ILE A N 1
ATOM 732 C CA . ILE A 1 96 ? -0.813 5.058 3.943 1.00 94.00 96 ILE A CA 1
ATOM 733 C C . ILE A 1 96 ? 0.655 4.722 4.243 1.00 94.00 96 ILE A C 1
ATOM 735 O O . ILE A 1 96 ? 1.520 4.811 3.36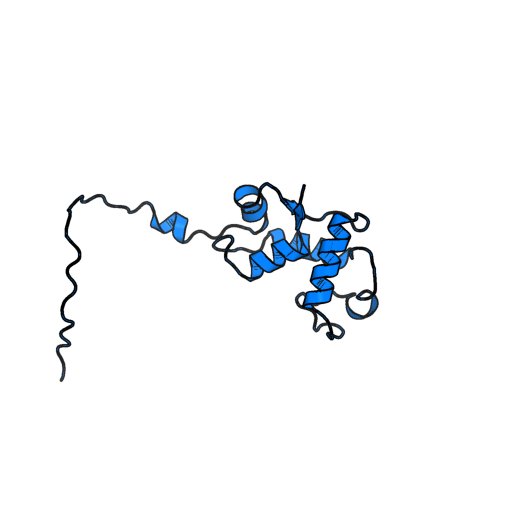5 1.00 94.00 96 ILE A O 1
ATOM 739 N N . THR A 1 97 ? 0.940 4.298 5.472 1.00 94.75 97 THR A N 1
ATOM 740 C CA . THR A 1 97 ? 2.278 3.873 5.896 1.00 94.75 97 THR A CA 1
ATOM 741 C C . THR A 1 97 ? 2.724 2.645 5.112 1.00 94.75 97 THR A C 1
ATOM 743 O O . THR A 1 97 ? 3.830 2.614 4.574 1.00 94.75 97 THR A O 1
ATOM 746 N N . GLU A 1 98 ? 1.850 1.649 4.978 1.00 95.38 98 GLU A N 1
ATOM 747 C CA . GLU A 1 98 ? 2.156 0.436 4.226 1.00 95.38 98 GLU A CA 1
ATOM 748 C C . GLU A 1 98 ? 2.341 0.727 2.731 1.00 95.38 98 GLU A C 1
ATOM 750 O O . GLU A 1 98 ? 3.276 0.225 2.109 1.00 95.38 98 GLU A O 1
ATOM 755 N N . CYS A 1 99 ? 1.537 1.626 2.164 1.00 95.31 99 CYS A N 1
ATOM 756 C CA . CYS A 1 99 ? 1.733 2.141 0.815 1.00 95.31 99 CYS A CA 1
ATOM 757 C C . CYS A 1 99 ? 3.106 2.786 0.644 1.00 95.31 99 CYS A C 1
ATOM 759 O O . CYS A 1 99 ? 3.809 2.489 -0.321 1.00 95.31 99 CYS A O 1
ATOM 761 N N . SER A 1 100 ? 3.521 3.612 1.604 1.00 94.94 100 SER A N 1
ATOM 762 C CA . SER A 1 100 ? 4.842 4.242 1.606 1.00 94.94 100 SER A CA 1
ATOM 763 C C . SER A 1 100 ? 5.963 3.205 1.684 1.00 94.94 100 SER A C 1
ATOM 765 O O . SER A 1 100 ? 6.967 3.344 0.993 1.00 94.94 100 SER A O 1
ATOM 767 N N . ASN A 1 101 ? 5.789 2.120 2.441 1.00 95.19 101 ASN A N 1
ATOM 768 C CA . ASN A 1 101 ? 6.767 1.032 2.502 1.00 95.19 101 ASN A CA 1
ATOM 769 C C . ASN A 1 101 ? 6.871 0.278 1.170 1.00 95.19 101 ASN A C 1
ATOM 771 O O . ASN A 1 101 ? 7.976 0.049 0.675 1.00 95.19 101 ASN A O 1
ATOM 775 N N . LYS A 1 102 ? 5.726 -0.035 0.553 1.00 95.62 10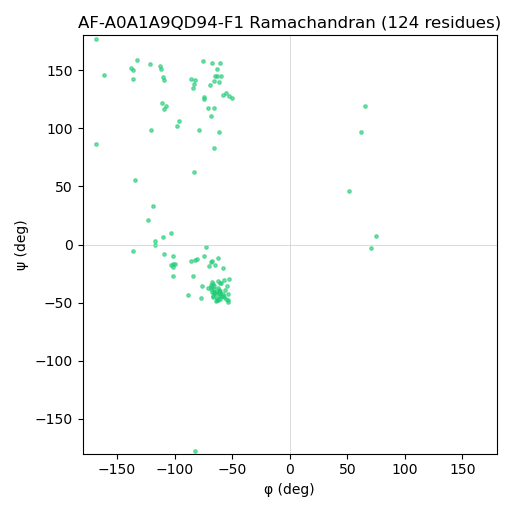2 LYS A N 1
ATOM 776 C CA . LYS A 1 102 ? 5.647 -0.779 -0.714 1.00 95.62 102 LYS A CA 1
ATOM 777 C C . LYS A 1 102 ? 6.163 -0.019 -1.920 1.00 95.62 102 LYS A C 1
ATOM 779 O O . LYS A 1 102 ? 6.463 -0.641 -2.929 1.00 95.62 102 LYS A O 1
ATOM 784 N N . THR A 1 103 ? 6.341 1.298 -1.828 1.00 94.62 103 THR A N 1
ATOM 785 C CA . THR A 1 103 ? 7.010 2.076 -2.885 1.00 94.62 103 THR A CA 1
ATOM 786 C C . THR A 1 103 ? 8.381 1.509 -3.271 1.00 94.62 103 THR A C 1
ATOM 788 O O . THR A 1 103 ? 8.784 1.642 -4.425 1.00 94.62 103 THR A O 1
ATOM 791 N N . LYS A 1 104 ? 9.069 0.859 -2.321 1.00 95.31 104 LYS A N 1
ATOM 792 C CA . LYS A 1 104 ? 10.403 0.264 -2.474 1.00 95.31 104 LYS A CA 1
ATOM 793 C C . LYS A 1 104 ? 10.378 -1.158 -3.035 1.00 95.31 104 LYS A C 1
ATOM 795 O O . LYS A 1 104 ? 11.431 -1.657 -3.436 1.00 95.31 104 LYS A O 1
ATOM 800 N N . ASP A 1 105 ? 9.211 -1.805 -3.052 1.00 95.44 105 ASP A N 1
ATOM 801 C CA . ASP A 1 105 ? 9.058 -3.130 -3.644 1.00 95.44 105 ASP A CA 1
ATOM 802 C C . ASP A 1 105 ? 9.346 -3.050 -5.141 1.00 95.44 105 ASP A C 1
ATOM 804 O O . ASP A 1 105 ? 9.168 -2.012 -5.783 1.00 95.44 105 ASP A O 1
ATOM 808 N N . LYS A 1 106 ? 9.828 -4.158 -5.697 1.00 93.94 106 LYS A N 1
ATOM 809 C CA . LYS A 1 106 ? 10.255 -4.236 -7.087 1.00 93.94 106 LYS A CA 1
ATOM 810 C C . LYS A 1 106 ? 9.291 -5.077 -7.907 1.00 93.94 106 LYS A C 1
ATOM 812 O O . LYS A 1 106 ? 8.780 -6.094 -7.443 1.00 93.94 106 LYS A O 1
ATOM 817 N N . ALA A 1 107 ? 9.049 -4.646 -9.137 1.00 92.12 107 ALA A N 1
ATOM 818 C CA . ALA A 1 107 ? 8.351 -5.427 -10.144 1.00 92.12 107 ALA A CA 1
ATOM 819 C C . ALA A 1 107 ? 9.073 -5.303 -11.480 1.00 92.12 107 ALA A C 1
ATOM 821 O O . ALA A 1 107 ? 9.675 -4.280 -11.807 1.00 92.12 107 ALA A O 1
ATOM 822 N N . ARG A 1 108 ? 8.963 -6.359 -12.284 1.00 86.81 108 ARG A N 1
ATOM 823 C CA . ARG A 1 108 ? 9.514 -6.372 -13.639 1.00 86.81 108 ARG A CA 1
ATOM 824 C C . ARG A 1 108 ? 8.793 -5.392 -14.562 1.00 86.81 108 ARG A C 1
ATOM 826 O O . ARG A 1 108 ? 9.392 -4.865 -15.486 1.00 86.81 108 ARG A O 1
ATOM 833 N N . ASN A 1 109 ? 7.488 -5.210 -14.365 1.00 85.62 109 ASN A N 1
ATOM 834 C CA . ASN A 1 109 ? 6.660 -4.307 -15.158 1.00 85.62 109 ASN A CA 1
ATOM 835 C C . ASN A 1 109 ? 5.282 -4.109 -14.506 1.00 85.62 109 ASN A C 1
ATOM 837 O O . ASN A 1 109 ? 4.924 -4.779 -13.535 1.00 85.62 109 ASN A O 1
ATOM 841 N N . LYS A 1 110 ? 4.462 -3.247 -15.119 1.00 87.62 110 LYS A N 1
ATOM 842 C CA . LYS A 1 110 ? 3.092 -2.945 -14.678 1.00 87.62 110 LYS A CA 1
ATOM 843 C C . LYS A 1 110 ? 2.103 -4.117 -14.698 1.00 87.62 110 LYS A C 1
ATOM 845 O O . LYS A 1 110 ? 0.989 -3.983 -14.194 1.00 87.62 110 LYS A O 1
ATOM 850 N N . GLN A 1 111 ? 2.460 -5.246 -15.315 1.00 88.94 111 GLN A N 1
ATOM 851 C CA . GLN A 1 111 ? 1.607 -6.434 -15.347 1.00 88.94 111 GLN A CA 1
ATOM 852 C C . GLN A 1 111 ? 1.723 -7.286 -14.082 1.00 88.94 111 GLN A C 1
ATOM 854 O O . GLN A 1 111 ? 0.847 -8.131 -13.871 1.00 88.94 111 GLN A O 1
ATOM 859 N N . ASP A 1 112 ? 2.738 -7.041 -13.246 1.00 92.00 112 ASP A N 1
ATOM 860 C CA . ASP A 1 112 ? 2.922 -7.716 -11.965 1.00 92.00 112 ASP A CA 1
ATOM 861 C C . ASP A 1 112 ? 1.678 -7.570 -11.074 1.00 92.00 112 ASP A C 1
ATOM 863 O O . ASP A 1 112 ? 1.125 -6.482 -10.897 1.00 92.00 112 ASP A O 1
ATOM 867 N N . GLN A 1 113 ? 1.205 -8.693 -10.531 1.00 92.88 113 GLN A N 1
ATOM 868 C CA . GLN A 1 113 ? -0.045 -8.733 -9.771 1.00 92.88 113 GLN A CA 1
ATOM 869 C C . GLN A 1 113 ? 0.057 -7.978 -8.443 1.00 92.88 113 GLN A C 1
ATOM 871 O O . GLN A 1 113 ? -0.897 -7.306 -8.049 1.00 92.88 113 GLN A O 1
ATOM 876 N N . LYS A 1 114 ? 1.212 -8.033 -7.772 1.00 92.69 114 LYS A N 1
ATOM 877 C CA . LYS A 1 114 ? 1.436 -7.304 -6.519 1.00 92.69 114 LYS A CA 1
ATOM 878 C C . LYS A 1 114 ? 1.539 -5.804 -6.788 1.00 92.69 114 LYS A C 1
ATOM 880 O O . LYS A 1 114 ? 0.965 -5.014 -6.041 1.00 92.69 114 LYS A O 1
ATOM 885 N N . TYR A 1 115 ? 2.155 -5.413 -7.902 1.00 94.12 115 TYR A N 1
ATOM 886 C CA . TYR A 1 115 ? 2.159 -4.020 -8.342 1.00 94.12 115 TYR A CA 1
ATOM 887 C C . TYR A 1 115 ? 0.753 -3.516 -8.699 1.00 94.12 115 TYR A C 1
ATOM 889 O O . TYR A 1 115 ? 0.375 -2.413 -8.313 1.00 94.12 115 TYR A O 1
ATOM 897 N N . LYS A 1 116 ? -0.076 -4.324 -9.372 1.00 94.00 116 LYS A N 1
ATOM 898 C CA . LYS A 1 116 ? -1.486 -3.977 -9.634 1.00 94.00 116 LYS A CA 1
ATOM 899 C C . LYS A 1 116 ? -2.288 -3.795 -8.345 1.00 94.00 116 LYS A C 1
ATOM 901 O O . LYS A 1 116 ? -3.090 -2.864 -8.261 1.00 94.00 116 LYS A O 1
ATOM 906 N N . GLN A 1 117 ? -2.062 -4.643 -7.340 1.00 94.50 117 GLN A N 1
ATOM 907 C CA . GLN A 1 117 ? -2.666 -4.487 -6.012 1.00 94.50 117 GLN A CA 1
ATOM 908 C C . GLN A 1 117 ? -2.208 -3.192 -5.339 1.00 94.50 117 GLN A C 1
ATOM 910 O O . GLN A 1 117 ? -3.045 -2.410 -4.893 1.00 94.50 117 GLN A O 1
ATOM 915 N N . PHE A 1 118 ? -0.900 -2.924 -5.348 1.00 95.38 118 PHE A N 1
ATOM 916 C CA . PHE A 1 118 ? -0.344 -1.657 -4.882 1.00 95.38 118 PHE A CA 1
ATOM 917 C C . PHE A 1 118 ? -1.006 -0.468 -5.584 1.00 95.38 118 PHE A C 1
ATOM 919 O O . PHE A 1 118 ? -1.511 0.429 -4.920 1.00 95.38 118 PHE A O 1
ATOM 926 N N . LEU A 1 119 ? -1.107 -0.481 -6.915 1.00 94.06 119 LEU A N 1
ATOM 927 C CA . LEU A 1 119 ? -1.794 0.573 -7.653 1.00 94.06 119 LEU A CA 1
ATOM 928 C C . LEU A 1 119 ? -3.249 0.722 -7.202 1.00 94.06 119 LEU A C 1
ATOM 930 O O . LEU A 1 119 ? -3.711 1.843 -7.021 1.00 94.06 119 LEU A O 1
ATOM 934 N N . SER A 1 120 ? -3.983 -0.373 -7.018 1.00 93.56 120 SER A N 1
ATOM 935 C CA . SER A 1 120 ? -5.393 -0.333 -6.617 1.00 93.56 120 SER A CA 1
ATOM 936 C C . SER A 1 120 ? -5.610 0.342 -5.259 1.00 93.56 120 SER A C 1
ATOM 938 O O . SER A 1 120 ? -6.538 1.138 -5.123 1.00 93.56 120 SER A O 1
ATOM 940 N N . TRP A 1 121 ? -4.744 0.055 -4.283 1.00 94.62 121 TRP A N 1
ATOM 941 C CA . TRP A 1 121 ? -4.947 0.451 -2.884 1.00 94.62 121 TRP A CA 1
ATOM 942 C C . TRP A 1 121 ? -4.098 1.649 -2.444 1.00 94.62 121 TRP A C 1
ATOM 944 O O . TRP A 1 121 ? -4.422 2.280 -1.447 1.00 94.62 121 TRP A O 1
ATOM 954 N N . CYS A 1 122 ? -3.041 1.988 -3.187 1.00 95.00 122 CYS A N 1
ATOM 955 C CA . CYS A 1 122 ? -2.097 3.053 -2.836 1.00 95.00 122 CYS A CA 1
ATOM 956 C C . CYS A 1 122 ? -2.057 4.214 -3.813 1.00 95.00 122 CYS A C 1
ATOM 958 O O . CYS A 1 122 ? -1.280 5.143 -3.598 1.00 95.00 122 CYS A O 1
ATOM 960 N N . SER A 1 123 ? -2.841 4.193 -4.893 1.00 93.25 123 SER A N 1
ATOM 961 C CA . SER A 1 123 ? -2.807 5.287 -5.857 1.00 93.25 123 SER A CA 1
ATOM 962 C C . SER A 1 123 ? -4.181 5.744 -6.311 1.00 93.25 123 SER A C 1
ATOM 964 O O . SER A 1 123 ? -5.086 4.947 -6.565 1.00 93.25 123 SER A O 1
ATOM 966 N N . VAL A 1 124 ? -4.300 7.052 -6.483 1.00 91.19 124 VAL A N 1
ATOM 967 C CA . VAL A 1 124 ? -5.511 7.737 -6.935 1.00 91.19 124 VAL A CA 1
ATOM 968 C C . VAL A 1 124 ? -5.213 8.514 -8.205 1.00 91.19 124 VAL A C 1
ATOM 970 O O . VAL A 1 124 ? -4.059 8.859 -8.467 1.00 91.19 124 VAL A O 1
ATOM 973 N N . THR A 1 125 ? -6.241 8.763 -9.009 1.00 87.75 125 THR A N 1
ATOM 974 C CA . THR A 1 125 ? -6.128 9.675 -10.151 1.00 87.75 125 THR A CA 1
ATOM 975 C C . THR A 1 125 ? -5.780 11.076 -9.643 1.00 87.75 125 THR A C 1
ATOM 977 O O . THR A 1 125 ? -6.249 11.474 -8.573 1.00 87.75 125 THR A O 1
ATOM 980 N N . LYS A 1 126 ? -4.893 11.768 -10.361 1.00 80.44 126 LYS A N 1
ATOM 981 C CA . LYS A 1 126 ? -4.503 13.151 -10.060 1.00 80.44 126 LYS A CA 1
ATOM 982 C C . LYS A 1 126 ? -5.655 14.127 -10.260 1.00 80.44 126 LYS A C 1
ATOM 984 O O . LYS A 1 126 ? -6.460 13.894 -11.186 1.00 80.44 126 LYS A O 1
#

Radius of gyration: 22.27 Å; Cα contacts (8 Å, |Δi|>4): 136; chains: 1; bounding box: 40×59×58 Å

Solvent-accessible surface area (backbone atoms only — not comparable to full-atom values): 7764 Å² total; per-residue (Å²): 135,88,79,90,81,87,81,81,89,80,93,73,85,88,78,89,74,95,65,88,70,82,76,58,61,61,69,77,69,45,65,39,32,43,48,55,45,38,60,72,77,37,68,65,42,41,75,53,87,60,39,87,40,75,63,35,19,51,16,40,49,51,48,46,65,79,32,63,94,51,58,64,67,61,36,94,79,43,48,91,54,42,66,80,49,67,82,54,74,57,26,52,68,65,57,44,52,51,40,62,58,47,32,70,41,70,37,76,49,86,81,37,67,68,56,45,49,46,47,54,48,31,37,32,76,113

Foldseek 3Di:
DDDDDDDDDDDDDDPDDPDPPPPPVVLLPDWDFLLVQCVPVPVQKDFDDDFDDPQLLQLLVQQLVQQDPHAQQRRPQNQNCCNPPSPPSTHDPSLSVVLVVSSRPIDSHCVDPVSVNSCSNTMGGD

Organism: NCBI:txid432608

pLDDT: mean 80.64, std 19.62, range [31.05, 95.62]

Secondary structure (DSSP, 8-state):
---------------------TTSHHHHH--EEHHHHHHHH-TTEEE---SS-HHHHHHHHHHHHTTTT--TTTSTT--TTHHHHTT-SSPPHHHHHHHHHHTT-EESSTT-HHHHHHHHHHEEE-

Mean predicted aligned error: 11.76 Å

Sequence (126 aa):
MIVAGKIAGGAIFVGLASGAIAGSYHYLTSESTYFDLLNSETPSRRLITTTDKNTETEAWKKYKENNDGKGGGQDAWKLKDWNTKKGETNTLESLITECSNKTKDKARNKQDQKYKQFLSWCSVTK